Protein AF-A0A2I0UFL1-F1 (afdb_monomer_lite)

Sequence (132 aa):
MISLDCVATRYATNALQPVRNANPHVIIYHYMDDILLATKKDKDLQTVICQVRLAVQGAGLQIAEEKVQCEPPWKYLGWKITTRTIQPQALKLALQIKTLNDLQKWLGIINWLKPFLGITTQDLHPVSIVKG

pLDDT: mean 75.46, std 13.02, range [39.59, 89.75]

Secondary structure (DSSP, 8-state):
-EEEE-S-HHHHHHHHHHHHHH-TTSEEEEETTEEEEE-S-HHHHHHHHHHHHHHHHHTT----GGG---SSSEEETTEEE-SS-EEE------SS--SHHHHHHHHHHHHHHHHHHT--TTTTTTTGGG--

Organism: NCBI:txid1758121

Foldseek 3Di:
DKWWFKQADPLLVVLCVVLCVVCVQWDWDDDRGIIDIDHPDPVVRVVSVVSSQVSCVVSVIHTPPVRIDPAPQDDDPQWGDHPVDIHGDDDPQPPDDDDPVSLVVVVVVCVVCCVVVVNDPVNCVVSVPPPD

InterPro domains:
  IPR000477 Reverse transcriptase domain [PF00078] (8-81)
  IPR000477 Reverse transcriptase domain [PS50878] (1-81)
  IPR010661 Reverse transcriptase thumb [PF06817] (91-127)
  IPR043128 Reverse transcriptase/Diguanylate cyclase domain [G3DSA:3.30.70.270] (1-39)
  IPR043128 Reverse transcriptase/Diguanylate cyclase domain [G3DSA:3.30.70.270] (40-132)
  IPR043502 DNA/RNA polymerase superfamily [SSF56672] (8-122)

Radius of gyration: 19.24 Å; chains: 1; bounding box: 43×29×51 Å

Structure (mmCIF, N/CA/C/O backbone):
data_AF-A0A2I0UFL1-F1
#
_entry.id   AF-A0A2I0UFL1-F1
#
loop_
_atom_site.group_PDB
_atom_site.id
_atom_site.type_symbol
_atom_site.label_atom_id
_atom_site.label_alt_id
_atom_site.label_comp_id
_atom_site.label_asym_id
_atom_site.label_entity_id
_atom_site.label_seq_id
_atom_site.pdbx_PDB_ins_code
_atom_site.Cartn_x
_atom_site.Cartn_y
_atom_site.Cartn_z
_atom_site.occupancy
_atom_site.B_iso_or_equiv
_atom_site.auth_seq_id
_atom_site.auth_comp_id
_atom_site.auth_asym_id
_atom_site.auth_atom_id
_atom_site.pdbx_PDB_model_num
ATOM 1 N N . MET A 1 1 ? -7.730 6.773 0.206 1.00 49.59 1 MET A N 1
ATOM 2 C CA . MET A 1 1 ? -6.677 5.738 0.215 1.00 49.59 1 MET A CA 1
ATOM 3 C C . MET A 1 1 ? -5.427 6.371 0.782 1.00 49.59 1 MET A C 1
ATOM 5 O O . MET A 1 1 ? -5.270 7.548 0.529 1.00 49.59 1 MET A O 1
ATOM 9 N N . ILE A 1 2 ? -4.633 5.684 1.604 1.00 48.78 2 ILE A N 1
ATOM 10 C CA . ILE A 1 2 ? -3.407 6.250 2.201 1.00 48.78 2 ILE A CA 1
ATOM 11 C C . ILE A 1 2 ? -2.284 5.228 2.102 1.00 48.78 2 ILE A C 1
ATOM 13 O O . ILE A 1 2 ? -2.553 4.079 2.432 1.00 48.78 2 ILE A O 1
ATOM 17 N N . SER A 1 3 ? -1.100 5.665 1.645 1.00 45.41 3 SER A N 1
ATOM 18 C CA . SER A 1 3 ? 0.181 4.938 1.696 1.00 45.41 3 SER A CA 1
ATOM 19 C C . SER A 1 3 ? 0.975 5.405 2.922 1.00 45.41 3 SER A C 1
ATOM 21 O O . SER A 1 3 ? 1.089 6.615 3.115 1.00 45.41 3 SER A O 1
ATOM 23 N N . LEU A 1 4 ? 1.492 4.491 3.742 1.00 54.41 4 LEU A N 1
ATOM 24 C CA . LEU A 1 4 ? 2.346 4.776 4.912 1.00 54.41 4 LEU A CA 1
ATOM 25 C C . LEU A 1 4 ? 3.630 3.959 4.791 1.00 54.41 4 LEU A C 1
ATOM 27 O O . LEU A 1 4 ? 3.477 2.803 4.440 1.00 54.41 4 LEU A O 1
ATOM 31 N N . ASP A 1 5 ? 4.804 4.493 5.145 1.00 49.56 5 ASP A N 1
ATOM 32 C CA . ASP A 1 5 ? 6.090 3.766 5.152 1.00 49.56 5 ASP A CA 1
ATOM 33 C C . ASP A 1 5 ? 6.502 3.396 6.605 1.00 49.56 5 ASP A C 1
ATOM 35 O O . ASP A 1 5 ? 6.800 4.283 7.404 1.00 49.56 5 ASP A O 1
ATOM 39 N N . CYS A 1 6 ? 6.436 2.106 6.964 1.00 53.62 6 CYS A N 1
ATOM 40 C CA . CYS A 1 6 ? 7.013 1.375 8.116 1.00 53.62 6 CYS A CA 1
ATOM 41 C C . CYS A 1 6 ? 8.554 1.221 8.060 1.00 53.62 6 CYS A C 1
ATOM 43 O O . CYS A 1 6 ? 9.163 1.663 7.104 1.00 53.62 6 CYS A O 1
ATOM 45 N N . VAL A 1 7 ? 9.213 0.573 9.038 1.00 51.56 7 VAL A N 1
ATOM 46 C CA . VAL A 1 7 ? 10.640 0.136 8.940 1.00 51.56 7 VAL A CA 1
ATOM 47 C C . VAL A 1 7 ? 10.835 -1.326 9.420 1.00 51.56 7 VAL A C 1
ATOM 49 O O . VAL A 1 7 ? 11.955 -1.808 9.571 1.00 51.56 7 VAL A O 1
ATOM 52 N N . ALA A 1 8 ? 9.772 -2.102 9.685 1.00 54.09 8 ALA A N 1
ATOM 53 C CA . ALA A 1 8 ? 9.930 -3.488 10.162 1.00 54.09 8 ALA A CA 1
ATOM 54 C C . ALA A 1 8 ? 8.692 -4.384 9.946 1.00 54.09 8 ALA A C 1
ATOM 56 O O . ALA A 1 8 ? 7.667 -4.265 10.624 1.00 54.09 8 ALA A O 1
ATOM 57 N N . THR A 1 9 ? 8.841 -5.391 9.085 1.00 56.78 9 THR A N 1
ATOM 58 C CA . THR A 1 9 ? 7.771 -6.260 8.554 1.00 56.78 9 THR A CA 1
ATOM 59 C C . THR A 1 9 ? 6.992 -7.081 9.584 1.00 56.78 9 THR A C 1
ATOM 61 O O . THR A 1 9 ? 5.775 -7.257 9.460 1.00 56.78 9 THR A O 1
ATOM 64 N N . ARG A 1 10 ? 7.672 -7.640 10.593 1.00 57.41 10 ARG A N 1
ATOM 65 C CA . ARG A 1 10 ? 7.044 -8.596 11.528 1.00 57.41 10 ARG A CA 1
ATOM 66 C C . ARG A 1 10 ? 6.234 -7.904 12.626 1.00 57.41 10 ARG A C 1
ATOM 68 O O . ARG A 1 10 ? 5.179 -8.402 13.010 1.00 57.41 10 ARG A O 1
ATOM 75 N N . TYR A 1 11 ? 6.694 -6.747 13.094 1.00 60.44 11 TYR A N 1
ATOM 76 C CA . TYR A 1 11 ? 6.016 -5.975 14.137 1.00 60.44 11 TYR A CA 1
ATOM 77 C C . TYR A 1 11 ? 4.795 -5.234 13.585 1.00 60.44 11 TYR A C 1
ATOM 79 O O . TYR A 1 11 ? 3.737 -5.268 14.211 1.00 60.44 11 TYR A O 1
ATOM 87 N N . ALA A 1 12 ? 4.897 -4.680 12.372 1.00 67.50 12 ALA A N 1
ATOM 88 C CA . ALA A 1 12 ? 3.782 -4.015 11.702 1.00 67.50 12 ALA A CA 1
ATOM 89 C C . ALA A 1 12 ? 2.603 -4.968 11.431 1.00 67.50 12 ALA A C 1
ATOM 91 O O . ALA A 1 12 ? 1.450 -4.618 11.673 1.00 67.50 12 ALA A O 1
ATOM 92 N N . THR A 1 13 ? 2.872 -6.213 11.022 1.00 70.75 13 THR A N 1
ATOM 93 C CA . THR A 1 13 ? 1.804 -7.200 10.774 1.00 70.75 13 THR A CA 1
ATOM 94 C C . THR A 1 13 ? 0.999 -7.506 12.043 1.00 70.75 13 THR A C 1
ATOM 96 O O . THR A 1 13 ? -0.232 -7.486 12.012 1.00 70.75 13 THR A O 1
ATOM 99 N N . ASN A 1 14 ? 1.678 -7.708 13.177 1.00 78.31 14 ASN A N 1
ATOM 100 C CA . ASN A 1 14 ? 1.021 -7.965 14.461 1.00 78.31 14 ASN A CA 1
ATOM 101 C C . ASN A 1 14 ? 0.286 -6.728 14.995 1.00 78.31 14 ASN A C 1
ATOM 103 O O . ASN A 1 14 ? -0.812 -6.854 15.530 1.00 78.31 14 ASN A O 1
ATOM 107 N N . ALA A 1 15 ? 0.862 -5.538 14.813 1.00 80.69 15 ALA A N 1
ATOM 108 C CA . ALA A 1 15 ? 0.258 -4.276 15.232 1.00 80.69 15 ALA A CA 1
ATOM 109 C C . ALA A 1 15 ? -1.030 -3.957 14.458 1.00 80.69 15 ALA A C 1
ATOM 111 O O . ALA A 1 15 ? -1.988 -3.439 15.023 1.00 80.69 15 ALA A O 1
ATOM 112 N N . LEU A 1 16 ? -1.091 -4.300 13.169 1.00 86.06 16 LEU A N 1
ATOM 113 C CA . LEU A 1 16 ? -2.264 -4.042 12.331 1.00 86.06 16 LEU A CA 1
ATOM 114 C C . LEU A 1 16 ? -3.392 -5.064 12.531 1.00 86.06 16 LEU A C 1
ATOM 116 O O . LEU A 1 16 ? -4.530 -4.787 12.152 1.00 86.06 16 LEU A O 1
ATOM 120 N N . GLN A 1 17 ? -3.118 -6.233 13.120 1.00 87.12 17 GLN A N 1
ATOM 121 C CA . GLN A 1 17 ? -4.113 -7.299 13.275 1.00 87.12 17 GLN A CA 1
ATOM 122 C C . GLN A 1 17 ? -5.357 -6.878 14.088 1.00 87.12 17 GLN A C 1
ATOM 124 O O . GLN A 1 17 ? -6.470 -7.121 13.615 1.00 87.12 17 GLN A O 1
ATOM 129 N N . PRO A 1 18 ? -5.239 -6.201 15.249 1.00 89.44 18 PRO A N 1
ATOM 130 C CA . PRO A 1 18 ? -6.399 -5.698 15.986 1.00 89.44 18 PRO A CA 1
ATOM 131 C C . PRO A 1 18 ? -7.227 -4.692 15.176 1.00 89.44 18 PRO A C 1
ATOM 133 O O . PRO A 1 18 ? -8.454 -4.744 15.198 1.00 89.44 18 PRO A O 1
ATOM 136 N N . VAL A 1 19 ? -6.566 -3.820 14.407 1.00 89.75 19 VAL A N 1
ATOM 137 C CA . VAL A 1 19 ? -7.232 -2.809 13.567 1.00 89.75 19 VAL A CA 1
ATOM 138 C C . VAL A 1 19 ? -8.003 -3.466 12.421 1.00 89.75 19 VAL A C 1
ATOM 140 O O . VAL A 1 19 ? -9.131 -3.066 12.131 1.00 89.75 19 VAL A O 1
ATOM 143 N N . ARG A 1 20 ? -7.438 -4.515 11.807 1.00 89.69 20 ARG A N 1
ATOM 144 C CA . ARG A 1 20 ? -8.125 -5.335 10.792 1.00 89.69 20 ARG A CA 1
ATOM 145 C C . ARG A 1 20 ? -9.378 -5.994 11.364 1.00 89.69 20 ARG A C 1
ATOM 147 O O . ARG A 1 20 ? -10.430 -5.940 10.738 1.00 89.69 20 ARG A O 1
ATOM 154 N N . ASN A 1 21 ? -9.271 -6.577 12.559 1.00 88.62 21 ASN A N 1
ATOM 155 C CA . ASN A 1 21 ? -10.388 -7.262 13.210 1.00 88.62 21 ASN A CA 1
ATOM 156 C C . ASN A 1 21 ? -11.512 -6.289 13.603 1.00 88.62 21 ASN A C 1
ATOM 158 O O . ASN A 1 21 ? -12.685 -6.629 13.476 1.00 88.62 21 ASN A O 1
ATOM 162 N N . ALA A 1 22 ? -11.163 -5.080 14.050 1.00 88.94 22 ALA A N 1
ATOM 163 C CA . ALA A 1 22 ? -12.134 -4.048 14.408 1.00 88.94 22 ALA A CA 1
ATOM 164 C C . ALA A 1 22 ? -12.858 -3.449 13.186 1.00 88.94 22 ALA A C 1
ATOM 166 O O . ALA A 1 22 ? -13.994 -2.993 13.310 1.00 88.94 22 ALA A O 1
ATOM 167 N N . ASN A 1 23 ? -12.230 -3.467 12.003 1.00 89.56 23 ASN A N 1
ATOM 168 C CA . ASN A 1 23 ? -12.748 -2.811 10.800 1.00 89.56 23 ASN A CA 1
ATOM 169 C C . ASN A 1 23 ? -12.791 -3.763 9.593 1.00 89.56 23 ASN A C 1
ATOM 171 O O . ASN A 1 23 ? -12.095 -3.535 8.604 1.00 89.56 23 ASN A O 1
ATOM 175 N N . PRO A 1 24 ? -13.652 -4.799 9.603 1.00 87.62 24 PRO A N 1
ATOM 176 C CA . PRO A 1 24 ? -13.716 -5.785 8.517 1.00 87.62 24 PRO A CA 1
ATOM 177 C C . PRO A 1 24 ? -14.169 -5.193 7.170 1.00 87.62 24 PRO A C 1
ATOM 179 O O . PRO A 1 24 ? -14.011 -5.809 6.122 1.00 87.62 24 PRO A O 1
ATOM 182 N N . HIS A 1 25 ? -14.748 -3.993 7.190 1.00 87.81 25 HIS A N 1
ATOM 183 C CA . HIS A 1 25 ? -15.213 -3.254 6.018 1.00 87.81 25 HIS A CA 1
ATOM 184 C C . HIS A 1 25 ? -14.116 -2.389 5.371 1.00 87.81 25 HIS A C 1
ATOM 186 O O . HIS A 1 25 ? -14.335 -1.855 4.281 1.00 87.81 25 HIS A O 1
ATOM 192 N N . VAL A 1 26 ? -12.952 -2.249 6.018 1.00 89.38 26 VAL A N 1
ATOM 193 C CA . VAL A 1 26 ? -11.803 -1.503 5.498 1.00 89.38 26 VAL A CA 1
ATOM 194 C C . VAL A 1 26 ? -10.726 -2.477 5.043 1.00 89.38 26 VAL A C 1
ATOM 196 O O . VAL A 1 26 ? -10.270 -3.345 5.783 1.00 89.38 26 VAL A O 1
ATOM 199 N N . ILE A 1 27 ? -10.294 -2.311 3.800 1.00 87.69 27 ILE A N 1
ATOM 200 C CA . ILE A 1 27 ? -9.198 -3.073 3.225 1.00 87.69 27 ILE A CA 1
ATOM 201 C C . ILE A 1 27 ? -7.890 -2.420 3.662 1.00 87.69 27 ILE A C 1
ATOM 203 O O . ILE A 1 27 ? -7.625 -1.261 3.348 1.00 87.69 27 ILE A O 1
ATOM 207 N N . ILE A 1 28 ? -7.069 -3.188 4.373 1.00 88.88 28 ILE A N 1
ATOM 208 C CA . ILE A 1 28 ? -5.717 -2.805 4.777 1.00 88.88 28 ILE A CA 1
ATOM 209 C C . ILE A 1 28 ? -4.752 -3.713 4.010 1.00 88.88 28 ILE A C 1
ATOM 211 O O . ILE A 1 28 ? -4.633 -4.896 4.328 1.00 88.88 28 ILE A O 1
ATOM 215 N N . TYR A 1 29 ? -4.060 -3.209 2.996 1.00 86.12 29 TYR A N 1
ATOM 216 C CA . TYR A 1 29 ? -2.910 -3.914 2.421 1.00 86.12 29 TYR A CA 1
ATOM 217 C C . TYR A 1 29 ? -1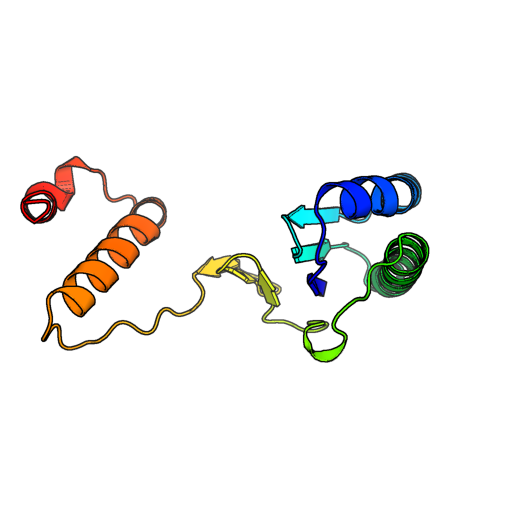.642 -3.434 3.108 1.00 86.12 29 TYR A C 1
ATOM 219 O O . TYR A 1 29 ? -1.507 -2.259 3.411 1.00 86.12 29 TYR A O 1
ATOM 227 N N . HIS A 1 30 ? -0.734 -4.352 3.405 1.00 82.94 30 HIS A N 1
ATOM 228 C CA . HIS A 1 30 ? 0.544 -4.048 4.032 1.00 82.94 30 HIS A CA 1
ATOM 229 C C . HIS A 1 30 ? 1.609 -4.852 3.302 1.00 82.94 30 HIS A C 1
ATOM 231 O O . HIS A 1 30 ? 1.495 -6.077 3.210 1.00 82.94 30 HIS A O 1
ATOM 237 N N . TYR A 1 31 ? 2.603 -4.159 2.764 1.00 79.50 31 TYR A N 1
ATOM 238 C CA . TYR A 1 31 ? 3.739 -4.756 2.090 1.00 79.50 31 TYR A CA 1
ATOM 239 C C . TYR A 1 31 ? 5.012 -4.073 2.559 1.00 79.50 31 TYR A C 1
ATOM 241 O O . TYR A 1 31 ? 5.249 -2.916 2.240 1.00 79.50 31 TYR A O 1
ATOM 249 N N . MET A 1 32 ? 5.847 -4.824 3.271 1.00 79.44 32 MET A N 1
ATOM 250 C CA . MET A 1 32 ? 7.058 -4.313 3.901 1.00 79.44 32 MET A CA 1
ATOM 251 C C . MET A 1 32 ? 6.782 -3.119 4.807 1.00 79.44 32 MET A C 1
ATOM 253 O O . MET A 1 32 ? 6.333 -3.296 5.934 1.00 79.44 32 MET A O 1
ATOM 257 N N . ASP A 1 33 ? 7.040 -1.939 4.277 1.00 76.56 33 ASP A N 1
ATOM 258 C CA . ASP A 1 33 ? 6.867 -0.674 4.946 1.00 76.56 33 ASP A CA 1
ATOM 259 C C . ASP A 1 33 ? 5.598 0.021 4.433 1.00 76.56 33 ASP A C 1
ATOM 261 O O . ASP A 1 33 ? 4.953 0.715 5.198 1.00 76.56 33 ASP A O 1
ATOM 265 N N . ASP A 1 34 ? 5.143 -0.260 3.211 1.00 80.06 34 ASP A N 1
ATOM 266 C CA . ASP A 1 34 ? 3.974 0.358 2.589 1.00 80.06 34 ASP A CA 1
ATOM 267 C C . ASP A 1 34 ? 2.630 -0.197 3.118 1.00 80.06 34 ASP A C 1
ATOM 269 O O . ASP A 1 34 ? 2.273 -1.357 2.877 1.00 80.06 34 ASP A O 1
ATOM 273 N N . ILE A 1 35 ? 1.804 0.641 3.751 1.00 85.25 35 ILE A N 1
ATOM 274 C CA . ILE A 1 35 ? 0.410 0.321 4.122 1.00 85.25 35 ILE A CA 1
ATOM 275 C C . ILE A 1 35 ? -0.560 1.055 3.202 1.00 85.25 35 ILE A C 1
ATOM 277 O O . ILE A 1 35 ? -0.558 2.275 3.200 1.00 85.25 35 ILE A O 1
ATOM 281 N N . LEU A 1 36 ? -1.448 0.335 2.511 1.00 86.81 36 LEU A N 1
ATOM 282 C CA . LEU A 1 36 ? -2.575 0.885 1.756 1.00 86.81 36 LEU A CA 1
ATOM 283 C C . LEU A 1 36 ? -3.895 0.710 2.514 1.00 86.81 36 LEU A C 1
ATOM 285 O O . LEU A 1 36 ? -4.315 -0.416 2.781 1.00 86.81 36 LEU A O 1
ATOM 289 N N . LEU A 1 37 ? -4.602 1.806 2.779 1.00 88.69 37 LEU A N 1
ATOM 290 C CA . LEU A 1 37 ? -5.959 1.779 3.343 1.00 88.69 37 LEU A CA 1
ATOM 291 C C . LEU A 1 37 ? -7.006 2.085 2.270 1.00 88.69 37 LEU A C 1
ATOM 293 O O . LEU A 1 37 ? -6.891 3.096 1.583 1.00 88.69 37 LEU A O 1
ATOM 297 N N . ALA A 1 38 ? -8.047 1.264 2.136 1.00 86.44 38 ALA A N 1
ATOM 298 C CA . ALA A 1 38 ? -9.148 1.495 1.201 1.00 86.44 38 ALA A CA 1
ATOM 299 C C . ALA A 1 38 ? -10.505 1.127 1.817 1.00 86.44 38 ALA A C 1
ATOM 301 O O . ALA A 1 38 ? -10.680 0.059 2.393 1.00 86.44 38 ALA A O 1
ATOM 302 N N . THR A 1 39 ? -11.493 2.006 1.670 1.00 84.44 39 THR A N 1
ATOM 303 C CA . THR A 1 39 ? -12.868 1.799 2.145 1.00 84.44 39 THR A CA 1
ATOM 304 C C . THR A 1 39 ? -13.851 2.407 1.151 1.00 84.44 39 THR A C 1
ATOM 306 O O . THR A 1 39 ? -13.491 3.298 0.383 1.00 84.44 39 THR A O 1
ATOM 309 N N . LYS A 1 40 ? -15.097 1.926 1.165 1.00 80.62 40 LYS A N 1
ATOM 310 C CA . LYS A 1 40 ? -16.200 2.516 0.391 1.00 80.62 40 LYS A CA 1
ATOM 311 C C . LYS A 1 40 ? -16.787 3.768 1.054 1.00 80.62 40 LYS A C 1
ATOM 313 O O . LYS A 1 40 ? -17.507 4.509 0.394 1.00 80.62 40 LYS A O 1
ATOM 318 N N . LYS A 1 41 ? -16.538 3.974 2.352 1.00 82.06 41 LYS A N 1
ATOM 319 C CA . LYS A 1 41 ? -17.099 5.071 3.153 1.00 82.06 41 LYS A CA 1
ATOM 320 C C . LYS A 1 41 ? -15.979 5.949 3.704 1.00 82.06 41 LYS A C 1
ATOM 322 O O . LYS A 1 41 ? -15.229 5.511 4.570 1.00 82.06 41 LYS A O 1
ATOM 327 N N . ASP A 1 42 ? -15.914 7.205 3.271 1.00 73.56 42 ASP A N 1
ATOM 328 C CA . ASP A 1 42 ? -14.833 8.121 3.670 1.00 73.56 42 ASP A CA 1
ATOM 329 C C . ASP A 1 42 ? -14.786 8.412 5.177 1.00 73.56 42 ASP A C 1
ATOM 331 O O . ASP A 1 42 ? -13.707 8.606 5.733 1.00 73.56 42 ASP A O 1
ATOM 335 N N . LYS A 1 43 ? -15.937 8.390 5.866 1.00 77.56 43 LYS A N 1
ATOM 336 C CA . LYS A 1 43 ? -16.003 8.618 7.321 1.00 77.56 43 LYS A CA 1
ATOM 337 C C . LYS A 1 43 ? -15.208 7.576 8.114 1.00 77.56 43 LYS A C 1
ATOM 339 O O . LYS A 1 43 ? -14.529 7.939 9.068 1.00 77.56 43 LYS A O 1
ATOM 344 N N . ASP A 1 44 ? -15.237 6.319 7.677 1.00 81.31 44 ASP A N 1
ATOM 345 C CA . ASP A 1 44 ? -14.535 5.220 8.348 1.00 81.31 44 ASP A CA 1
ATOM 346 C C . ASP A 1 44 ? -13.016 5.327 8.128 1.00 81.31 44 ASP A C 1
ATOM 348 O O . ASP A 1 44 ? -12.223 4.911 8.971 1.00 81.31 44 ASP A O 1
ATOM 352 N N . LEU A 1 45 ? -12.591 5.938 7.013 1.00 82.94 45 LEU A N 1
ATOM 353 C CA . LEU A 1 45 ? -11.180 6.050 6.655 1.00 82.94 45 LEU A CA 1
ATOM 354 C C . LEU A 1 45 ? -10.397 6.860 7.694 1.00 82.94 45 LEU A C 1
ATOM 356 O O . LEU A 1 45 ? -9.347 6.408 8.140 1.00 82.94 45 LEU A O 1
ATOM 360 N N . GLN A 1 46 ? -10.913 8.021 8.110 1.00 83.12 46 GLN A N 1
ATOM 361 C CA . GLN A 1 46 ? -10.245 8.895 9.088 1.00 83.12 46 GLN A CA 1
ATOM 362 C C . GLN A 1 46 ? -10.066 8.206 10.444 1.00 83.12 46 GLN A C 1
ATOM 364 O O . GLN A 1 46 ? -8.993 8.269 11.050 1.00 83.12 46 GLN A O 1
ATOM 369 N N . THR A 1 47 ? -11.092 7.482 10.892 1.00 87.69 47 THR A N 1
ATOM 370 C CA . THR A 1 47 ? -11.038 6.706 12.133 1.00 87.69 47 THR A CA 1
ATOM 371 C C . THR A 1 47 ? -10.007 5.585 12.042 1.00 87.69 47 THR A C 1
ATOM 373 O O . THR A 1 47 ? -9.189 5.434 12.952 1.00 87.69 47 THR A O 1
ATOM 376 N N . VAL A 1 48 ? -9.985 4.836 10.935 1.00 88.25 48 VAL A N 1
ATOM 377 C CA . VAL A 1 48 ? -9.025 3.738 10.751 1.00 88.25 48 VAL A CA 1
ATOM 378 C C . VAL A 1 48 ? -7.593 4.245 10.628 1.00 88.25 48 VAL A C 1
ATOM 380 O O . VAL A 1 48 ? -6.701 3.638 11.210 1.00 88.25 48 VAL A O 1
ATOM 383 N N . ILE A 1 49 ? -7.348 5.377 9.963 1.00 86.62 49 ILE A N 1
ATOM 384 C CA . ILE A 1 49 ? -6.008 5.987 9.914 1.00 86.62 49 ILE A CA 1
ATOM 385 C C . ILE A 1 49 ? -5.505 6.299 11.326 1.00 86.62 49 ILE A C 1
ATOM 387 O O . ILE A 1 49 ? -4.357 5.999 11.648 1.00 86.62 49 ILE A O 1
ATOM 391 N N . CYS A 1 50 ? -6.358 6.863 12.185 1.00 87.38 50 CYS A N 1
ATOM 392 C CA . CYS A 1 50 ? -6.000 7.144 13.575 1.00 87.38 50 CYS A CA 1
ATOM 393 C C . CYS A 1 50 ? -5.659 5.856 14.346 1.00 87.38 50 CYS A C 1
ATOM 395 O O . CYS A 1 50 ? -4.629 5.786 15.014 1.00 87.38 50 CYS A O 1
ATOM 397 N N . GLN A 1 51 ? -6.465 4.802 14.189 1.00 89.69 51 GLN A N 1
ATOM 398 C CA . GLN A 1 51 ? -6.197 3.500 14.811 1.00 89.69 51 GLN A CA 1
ATOM 399 C C . GLN A 1 51 ? -4.899 2.861 14.305 1.00 89.69 51 GLN A C 1
ATOM 401 O O . GLN A 1 51 ? -4.141 2.314 15.102 1.00 89.69 51 GLN A O 1
ATOM 406 N N . VAL A 1 52 ? -4.615 2.958 13.003 1.00 88.56 52 VAL A N 1
ATOM 407 C CA . VAL A 1 52 ? -3.356 2.485 12.413 1.00 88.56 52 VAL A CA 1
ATOM 408 C C . VAL A 1 52 ? -2.172 3.262 12.979 1.00 88.56 52 VAL A C 1
ATOM 410 O O . VAL A 1 52 ? -1.207 2.637 13.407 1.00 88.56 52 VAL A O 1
ATOM 413 N N . ARG A 1 53 ? -2.253 4.596 13.061 1.00 86.94 53 ARG A N 1
ATOM 414 C CA . ARG A 1 53 ? -1.200 5.428 13.668 1.00 86.94 53 ARG A CA 1
ATOM 415 C C . ARG A 1 53 ? -0.899 5.010 15.101 1.00 86.94 53 ARG A C 1
ATOM 417 O O . ARG A 1 53 ? 0.259 4.778 15.430 1.00 86.94 53 ARG A O 1
ATOM 424 N N . LEU A 1 54 ? -1.935 4.846 15.923 1.00 88.06 54 LEU A N 1
ATOM 425 C CA . LEU A 1 54 ? -1.784 4.418 17.313 1.00 88.06 54 LEU A CA 1
ATOM 426 C C . LEU A 1 54 ? -1.202 3.007 17.429 1.00 88.06 54 LEU A C 1
ATOM 428 O O . LEU A 1 54 ? -0.337 2.771 18.267 1.00 88.06 54 LEU A O 1
ATOM 432 N N . ALA A 1 55 ? -1.647 2.076 16.586 1.00 87.81 55 ALA A N 1
ATOM 433 C CA . ALA A 1 55 ? -1.142 0.709 16.589 1.00 87.81 55 ALA A CA 1
ATOM 434 C C . ALA A 1 55 ? 0.341 0.642 16.191 1.00 87.81 55 ALA A C 1
ATOM 436 O O . ALA A 1 55 ? 1.130 -0.038 16.846 1.00 87.81 55 ALA A O 1
ATOM 437 N N . VAL A 1 56 ? 0.726 1.378 15.147 1.00 84.88 56 VAL A N 1
ATOM 438 C CA . VAL A 1 56 ? 2.113 1.473 14.672 1.00 84.88 56 VAL A CA 1
ATOM 439 C C . VAL A 1 56 ? 2.995 2.153 15.727 1.00 84.88 56 VAL A C 1
ATOM 441 O O . VAL A 1 56 ? 4.042 1.611 16.081 1.00 84.88 56 VAL A O 1
ATOM 444 N N . GLN A 1 57 ? 2.532 3.259 16.319 1.00 85.25 57 GLN A N 1
ATOM 445 C CA . GLN A 1 57 ? 3.231 3.955 17.403 1.00 85.25 57 GLN A CA 1
ATOM 446 C C . GLN A 1 57 ? 3.391 3.080 18.653 1.00 85.25 57 GLN A C 1
ATOM 448 O O . GLN A 1 57 ? 4.467 3.045 19.249 1.00 85.25 57 GLN A O 1
ATOM 453 N N . GLY A 1 58 ? 2.353 2.331 19.033 1.00 84.06 58 GLY A N 1
ATOM 454 C CA . GLY A 1 58 ? 2.400 1.385 20.150 1.00 84.06 58 GLY A CA 1
ATOM 455 C C . GLY A 1 58 ? 3.380 0.229 19.928 1.00 84.06 58 GLY A C 1
ATOM 456 O O . GLY A 1 58 ? 3.909 -0.320 20.890 1.00 84.06 58 GLY A O 1
ATOM 457 N N . ALA A 1 59 ? 3.674 -0.104 18.669 1.00 82.25 59 ALA A N 1
ATOM 458 C CA . ALA A 1 59 ? 4.700 -1.073 18.293 1.00 82.25 59 ALA A CA 1
ATOM 459 C C . ALA A 1 59 ? 6.118 -0.470 18.200 1.00 82.25 59 ALA A C 1
ATOM 461 O O . ALA A 1 59 ? 7.045 -1.172 17.798 1.00 82.25 59 ALA A O 1
ATOM 462 N N . GLY A 1 60 ? 6.299 0.808 18.558 1.00 82.31 60 GLY A N 1
ATOM 463 C CA . GLY A 1 60 ? 7.586 1.508 18.496 1.00 82.31 60 GLY A CA 1
ATOM 464 C C . GLY A 1 60 ? 7.998 1.950 17.088 1.00 82.31 60 GLY A C 1
ATOM 465 O O . GLY A 1 60 ? 9.156 2.301 16.875 1.00 82.31 60 GLY A O 1
ATOM 466 N N . LEU A 1 61 ? 7.072 1.926 16.127 1.00 81.25 61 LEU A N 1
ATOM 467 C CA . LEU A 1 61 ? 7.287 2.368 14.751 1.00 81.25 61 LEU A CA 1
ATOM 468 C C . LEU A 1 61 ? 6.707 3.776 14.555 1.00 81.25 61 LEU A C 1
ATOM 470 O O . LEU A 1 61 ? 5.764 4.176 15.235 1.00 81.25 61 LEU A O 1
ATOM 474 N N . GLN A 1 62 ? 7.257 4.535 13.610 1.00 79.81 62 GLN A N 1
ATOM 475 C CA . GLN A 1 62 ? 6.762 5.867 13.259 1.00 79.81 62 GLN A CA 1
ATOM 476 C C . GLN A 1 62 ? 6.321 5.901 11.802 1.00 79.81 62 GLN A C 1
ATOM 478 O O . GLN A 1 62 ? 6.924 5.260 10.947 1.00 79.81 62 GLN A O 1
ATOM 483 N N . ILE A 1 63 ? 5.262 6.660 11.539 1.00 80.31 63 ILE A N 1
ATOM 484 C CA . ILE A 1 63 ? 4.770 6.935 10.193 1.00 80.31 63 ILE A CA 1
ATOM 485 C C . ILE A 1 63 ? 5.399 8.239 9.714 1.00 80.31 63 ILE A C 1
ATOM 487 O O . ILE A 1 63 ? 5.300 9.261 10.391 1.00 80.31 63 ILE A O 1
ATOM 491 N N . ALA A 1 64 ? 5.991 8.201 8.523 1.00 82.19 64 ALA A N 1
ATOM 492 C CA . ALA A 1 64 ? 6.417 9.387 7.790 1.00 82.19 64 ALA A CA 1
ATOM 493 C C . ALA A 1 64 ? 5.189 10.170 7.289 1.00 82.19 64 ALA A C 1
ATOM 495 O O . ALA A 1 64 ? 4.662 9.896 6.207 1.00 82.19 64 ALA A O 1
ATOM 496 N N . GLU A 1 65 ? 4.705 11.119 8.093 1.00 79.44 65 GLU A N 1
ATOM 497 C CA . GLU A 1 65 ? 3.535 11.957 7.786 1.00 79.44 65 GLU A CA 1
ATOM 498 C C . GLU A 1 65 ? 3.683 12.709 6.454 1.00 79.44 65 GLU A C 1
ATOM 500 O O . GLU A 1 65 ? 2.713 12.895 5.725 1.00 79.44 65 GLU A O 1
ATOM 505 N N . GLU A 1 66 ? 4.908 13.065 6.069 1.00 76.38 66 GLU A N 1
ATOM 506 C CA . GLU A 1 66 ? 5.220 13.723 4.800 1.00 76.38 66 GLU A CA 1
ATOM 507 C C . GLU A 1 66 ? 4.987 12.839 3.564 1.00 76.38 66 GLU A C 1
ATOM 509 O O . GLU A 1 66 ? 4.865 13.348 2.447 1.00 76.38 66 GLU A O 1
ATOM 514 N N . LYS A 1 67 ? 4.916 11.515 3.746 1.00 76.38 67 LYS A N 1
ATOM 515 C CA . LYS A 1 67 ? 4.657 10.541 2.675 1.00 76.38 67 LYS A CA 1
ATOM 516 C C . LYS A 1 67 ? 3.212 10.050 2.645 1.00 76.38 67 LYS A C 1
ATOM 518 O O . LYS A 1 67 ? 2.836 9.313 1.730 1.00 76.38 67 LYS A O 1
ATOM 523 N N . VAL A 1 68 ? 2.394 10.482 3.605 1.00 81.38 68 VAL A N 1
ATOM 524 C CA . VAL A 1 68 ? 0.966 10.169 3.683 1.00 81.38 68 VAL A CA 1
ATOM 525 C C . VAL A 1 68 ? 0.251 10.801 2.493 1.00 81.38 68 VAL A C 1
ATOM 527 O O . VAL A 1 68 ? 0.157 12.018 2.354 1.00 81.38 68 VAL A O 1
ATOM 530 N N . GLN A 1 69 ? -0.299 9.958 1.625 1.00 82.12 69 GLN A N 1
ATOM 531 C CA . GLN A 1 69 ? -1.062 10.404 0.460 1.00 82.12 69 GLN A CA 1
ATOM 532 C C . GLN A 1 69 ? -2.558 10.315 0.754 1.00 82.12 69 GLN A C 1
ATOM 534 O O . GLN A 1 69 ? -3.118 9.232 0.656 1.00 82.12 69 GLN A O 1
ATOM 539 N N . CYS A 1 70 ? -3.220 11.419 1.105 1.00 80.00 70 CYS A N 1
ATOM 540 C CA . CYS A 1 70 ? -4.664 11.421 1.394 1.00 80.00 70 CYS A CA 1
ATOM 541 C C . CYS A 1 70 ? -5.535 11.461 0.128 1.00 80.00 70 CYS A C 1
ATOM 543 O O . CYS A 1 70 ? -6.615 10.865 0.091 1.00 80.00 70 CYS A O 1
ATOM 545 N N . GLU A 1 71 ? -5.049 12.115 -0.925 1.00 81.19 71 GLU A N 1
ATOM 546 C CA . GLU A 1 71 ? -5.801 12.402 -2.148 1.00 81.19 71 GLU A CA 1
ATOM 547 C C . GLU A 1 71 ? -5.201 11.699 -3.375 1.00 81.19 71 GLU A C 1
ATOM 549 O O . GLU A 1 71 ? -3.992 11.454 -3.422 1.00 81.19 71 GLU A O 1
ATOM 554 N N . PRO A 1 72 ? -6.027 11.353 -4.382 1.00 82.12 72 PRO A N 1
ATOM 555 C CA . PRO A 1 72 ? -5.526 10.800 -5.631 1.00 82.12 72 PRO A CA 1
ATOM 556 C C . PRO A 1 72 ? -4.718 11.854 -6.410 1.00 82.12 72 PRO A C 1
ATOM 558 O O . PRO A 1 72 ? -5.039 13.038 -6.360 1.00 82.12 72 PRO A O 1
ATOM 561 N N . PRO A 1 73 ? -3.745 11.445 -7.242 1.00 86.25 73 PRO A N 1
ATOM 562 C CA . PRO A 1 73 ? -3.378 10.066 -7.544 1.00 86.25 73 PRO A CA 1
ATOM 563 C C . PRO A 1 73 ? -2.474 9.448 -6.471 1.00 86.25 73 PRO A C 1
ATOM 565 O O . PRO A 1 73 ? -1.405 9.979 -6.179 1.00 86.25 73 PRO A O 1
ATOM 568 N N . TRP A 1 74 ? -2.862 8.276 -5.970 1.00 87.06 74 TRP A N 1
ATOM 569 C CA . TRP A 1 74 ? -2.068 7.523 -5.005 1.00 87.06 74 TRP A CA 1
ATOM 570 C C . TRP A 1 74 ? -0.978 6.728 -5.714 1.00 87.06 74 TRP A C 1
ATOM 572 O O . TRP A 1 74 ? -1.189 6.184 -6.797 1.00 87.06 74 TRP A O 1
ATOM 582 N N . LYS A 1 75 ? 0.190 6.639 -5.097 1.00 85.62 75 LYS A N 1
ATOM 583 C CA . LYS A 1 75 ? 1.300 5.792 -5.516 1.00 85.62 75 LYS A CA 1
ATOM 584 C C . LYS A 1 75 ? 1.440 4.659 -4.520 1.00 85.62 75 LYS A C 1
ATOM 586 O O . LYS A 1 75 ? 1.580 4.928 -3.331 1.00 85.62 75 LYS A O 1
ATOM 591 N N . TYR A 1 76 ? 1.418 3.429 -5.014 1.00 84.69 76 TYR A N 1
ATOM 592 C CA . TYR A 1 76 ? 1.588 2.232 -4.198 1.00 84.69 76 TYR A CA 1
ATOM 593 C C . T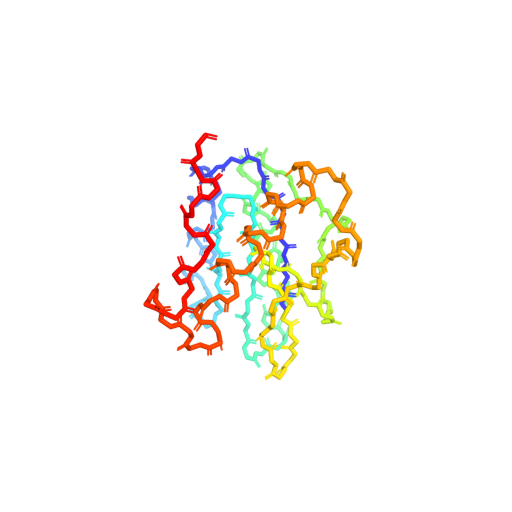YR A 1 76 ? 2.341 1.170 -4.999 1.00 84.69 76 TYR A C 1
ATOM 595 O O . TYR A 1 76 ? 1.888 0.785 -6.073 1.00 84.69 76 TYR A O 1
ATOM 603 N N . LEU A 1 77 ? 3.504 0.722 -4.516 1.00 83.38 77 LEU A N 1
ATOM 604 C CA . LEU A 1 77 ? 4.312 -0.336 -5.151 1.00 83.38 77 LEU A CA 1
ATOM 605 C C . LEU A 1 77 ? 4.567 -0.136 -6.664 1.00 83.38 77 LEU A C 1
ATOM 607 O O . LEU A 1 77 ? 4.495 -1.077 -7.452 1.00 83.38 77 LEU A O 1
ATOM 611 N N . GLY A 1 78 ? 4.828 1.104 -7.096 1.00 81.31 78 GLY A N 1
ATOM 612 C CA . GLY A 1 78 ? 5.064 1.443 -8.511 1.00 81.31 78 GLY A CA 1
ATOM 613 C C . GLY A 1 78 ? 3.798 1.589 -9.365 1.00 81.31 78 GLY A C 1
ATOM 614 O O . GLY A 1 78 ? 3.884 1.811 -10.576 1.00 81.31 78 GLY A O 1
ATOM 615 N N . TRP A 1 79 ? 2.622 1.519 -8.746 1.00 83.50 79 TRP A N 1
ATOM 616 C CA . TRP A 1 79 ? 1.332 1.777 -9.372 1.00 83.50 79 TRP A CA 1
ATOM 617 C C . TRP A 1 79 ? 0.826 3.168 -9.039 1.00 83.50 79 TRP A C 1
ATOM 619 O O . TRP A 1 79 ? 0.889 3.609 -7.896 1.00 83.50 79 TRP A O 1
A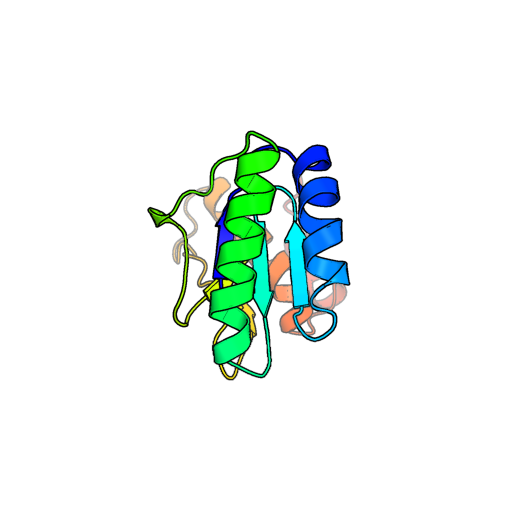TOM 629 N N . LYS A 1 80 ? 0.264 3.835 -10.041 1.00 85.69 80 LYS A N 1
ATOM 630 C CA . LYS A 1 80 ? -0.541 5.041 -9.908 1.00 85.69 80 LYS A CA 1
ATOM 631 C C . LYS A 1 80 ? -2.015 4.645 -9.858 1.00 85.69 80 LYS A C 1
ATOM 633 O O . LYS A 1 80 ? -2.582 4.181 -10.846 1.00 85.69 80 LYS A O 1
ATOM 638 N N . ILE A 1 81 ? -2.641 4.857 -8.714 1.00 86.56 81 ILE A N 1
ATOM 639 C CA . ILE A 1 81 ? -4.045 4.562 -8.459 1.00 86.56 81 ILE A CA 1
ATOM 640 C C . ILE A 1 81 ? -4.827 5.877 -8.475 1.00 86.56 81 ILE A C 1
ATOM 642 O O . ILE A 1 81 ? -4.465 6.856 -7.824 1.00 86.56 81 ILE A O 1
ATOM 646 N N . THR A 1 82 ? -5.916 5.908 -9.229 1.00 85.81 82 THR A N 1
ATOM 647 C CA . THR A 1 82 ? -6.902 6.992 -9.227 1.00 85.81 82 THR A CA 1
ATOM 648 C C . THR A 1 82 ? -8.250 6.446 -8.767 1.00 85.81 82 THR A C 1
ATOM 650 O O . THR A 1 82 ? -8.418 5.242 -8.592 1.00 85.81 82 THR A O 1
ATOM 653 N N . THR A 1 83 ? -9.248 7.312 -8.594 1.00 81.00 83 THR A N 1
ATOM 654 C CA . THR A 1 83 ? -10.613 6.885 -8.234 1.00 81.00 83 THR A CA 1
ATOM 655 C C . THR A 1 83 ? -11.271 5.984 -9.283 1.00 81.00 83 THR A C 1
ATOM 657 O O . THR A 1 83 ? -12.266 5.335 -8.978 1.00 81.00 83 THR A O 1
ATOM 660 N N . ARG A 1 84 ? -10.740 5.944 -10.515 1.00 80.44 84 ARG A N 1
ATOM 661 C CA . ARG A 1 84 ? -11.328 5.206 -11.645 1.00 80.44 84 ARG A CA 1
ATOM 662 C C . ARG A 1 84 ? -10.414 4.134 -12.230 1.00 80.44 84 ARG A C 1
ATOM 664 O O . ARG A 1 84 ? -10.915 3.169 -12.793 1.00 80.44 84 ARG A O 1
ATOM 671 N N . THR A 1 85 ? -9.096 4.308 -12.151 1.00 83.06 85 THR A N 1
ATOM 672 C CA . THR A 1 85 ? -8.128 3.446 -12.843 1.00 83.06 85 THR A CA 1
ATOM 673 C C . THR A 1 85 ? -6.907 3.149 -11.986 1.00 83.06 85 THR A C 1
ATOM 675 O O . THR A 1 85 ? -6.479 3.971 -11.176 1.00 83.06 85 THR A O 1
ATOM 678 N N . ILE A 1 86 ? -6.313 1.981 -12.220 1.00 82.69 86 ILE A N 1
ATOM 679 C CA . ILE A 1 86 ? -4.987 1.611 -11.726 1.00 82.69 86 ILE A CA 1
ATOM 680 C C . ILE A 1 86 ? -4.083 1.525 -12.951 1.00 82.69 86 ILE A C 1
ATOM 682 O O . ILE A 1 86 ? -4.390 0.807 -13.901 1.00 82.69 86 ILE A O 1
ATOM 686 N N . GLN A 1 87 ? -3.004 2.298 -12.957 1.00 81.25 87 GLN A N 1
ATOM 687 C CA . GLN A 1 87 ? -2.057 2.360 -14.064 1.00 81.25 87 GLN A CA 1
ATOM 688 C C . GLN A 1 87 ? -0.629 2.243 -13.543 1.00 81.25 87 GLN A C 1
ATOM 690 O O . GLN A 1 87 ? -0.337 2.716 -12.448 1.00 81.25 87 GLN A O 1
ATOM 695 N N . PRO A 1 88 ? 0.288 1.669 -14.328 1.00 79.38 88 PRO A N 1
ATOM 696 C CA . PRO A 1 88 ? 1.715 1.884 -14.170 1.00 79.38 88 PRO A CA 1
ATOM 697 C C . PRO A 1 88 ? 2.098 3.320 -13.795 1.00 79.38 88 PRO A C 1
ATOM 699 O O . PRO A 1 88 ? 1.641 4.272 -14.435 1.00 79.38 88 PRO A O 1
ATOM 702 N N . GLN A 1 89 ? 2.959 3.508 -12.791 1.00 79.00 89 GLN A N 1
ATOM 703 C CA . GLN A 1 89 ? 3.563 4.821 -12.578 1.00 79.00 89 GLN A CA 1
ATOM 704 C C . GLN A 1 89 ? 4.399 5.200 -13.808 1.00 79.00 89 GLN A C 1
ATOM 706 O O . GLN A 1 89 ? 5.074 4.358 -14.395 1.00 79.00 89 GLN A O 1
ATOM 711 N N . ALA A 1 90 ? 4.341 6.474 -14.212 1.00 69.06 90 ALA A N 1
ATOM 712 C CA . ALA A 1 90 ? 5.078 6.956 -15.373 1.00 69.06 90 ALA A CA 1
ATOM 713 C C . ALA A 1 90 ? 6.584 6.723 -15.181 1.00 69.06 90 ALA A C 1
ATOM 715 O O . ALA A 1 90 ? 7.223 7.345 -14.327 1.00 69.06 90 ALA A O 1
ATOM 716 N N . LEU A 1 91 ? 7.134 5.817 -15.983 1.00 65.56 91 LEU A N 1
ATOM 717 C CA . LEU A 1 91 ? 8.556 5.521 -16.018 1.00 65.56 91 LEU A CA 1
ATOM 718 C C . LEU A 1 91 ? 9.229 6.546 -16.929 1.00 65.56 91 LEU A C 1
ATOM 720 O O . LEU A 1 91 ? 8.834 6.724 -18.081 1.00 65.56 91 LEU A O 1
ATOM 724 N N . LYS A 1 92 ? 10.254 7.235 -16.419 1.00 62.19 92 LYS A N 1
ATOM 725 C CA . LYS A 1 92 ? 11.105 8.090 -17.252 1.00 62.19 92 LYS A CA 1
ATOM 726 C C . LYS A 1 92 ? 11.986 7.190 -18.117 1.00 62.19 92 LYS A C 1
ATOM 728 O O . LYS A 1 92 ? 13.071 6.794 -17.703 1.00 62.19 92 LYS A O 1
ATOM 733 N N . LEU A 1 93 ? 11.495 6.841 -19.301 1.00 61.91 93 LEU A N 1
ATOM 734 C CA . LEU A 1 93 ? 12.288 6.177 -20.328 1.00 61.91 93 LEU A CA 1
ATOM 735 C C . LEU A 1 93 ? 13.231 7.201 -20.957 1.00 61.91 93 LEU A C 1
ATOM 737 O O . LEU A 1 93 ? 12.802 8.263 -21.411 1.00 61.91 93 LEU A O 1
ATOM 741 N N . ALA A 1 94 ? 14.522 6.885 -20.989 1.00 61.88 94 ALA A N 1
ATOM 742 C CA . ALA A 1 94 ? 15.466 7.647 -21.788 1.00 61.88 94 ALA A CA 1
ATOM 743 C C . ALA A 1 94 ? 15.132 7.411 -23.266 1.00 61.88 94 ALA A C 1
ATOM 745 O O . ALA A 1 94 ? 15.365 6.325 -23.779 1.00 61.88 94 ALA A O 1
ATOM 746 N N . LEU A 1 95 ? 14.580 8.407 -23.960 1.00 65.81 95 LEU A N 1
ATOM 747 C CA . LEU A 1 95 ? 14.231 8.289 -25.385 1.00 65.81 95 LEU A CA 1
ATOM 748 C C . LEU A 1 95 ? 15.452 8.021 -26.285 1.00 65.81 95 LEU A C 1
ATOM 750 O O . LEU A 1 95 ? 15.297 7.571 -27.414 1.00 65.81 95 LEU A O 1
ATOM 754 N N . GLN A 1 96 ? 16.664 8.283 -25.784 1.00 72.19 96 GLN A N 1
ATOM 755 C CA . GLN A 1 96 ? 17.922 7.956 -26.448 1.00 72.19 96 GLN A CA 1
ATOM 756 C C . GLN A 1 96 ? 18.705 6.949 -25.604 1.00 72.19 96 GLN A C 1
ATOM 758 O O . GLN A 1 96 ? 19.163 7.277 -24.510 1.00 72.19 96 GLN A O 1
ATOM 763 N N . ILE A 1 97 ? 18.876 5.735 -26.127 1.00 75.88 97 ILE A N 1
ATOM 764 C CA . ILE A 1 97 ? 19.735 4.705 -25.537 1.00 75.88 97 ILE A CA 1
ATOM 765 C C . ILE A 1 97 ? 21.173 5.021 -25.955 1.00 75.88 97 ILE A C 1
ATOM 767 O O . ILE A 1 97 ? 21.514 4.875 -27.127 1.00 75.88 97 ILE A O 1
ATOM 771 N N . LYS A 1 98 ? 22.003 5.498 -25.021 1.00 81.75 98 LYS A N 1
ATOM 772 C CA . LYS A 1 98 ? 23.418 5.821 -25.293 1.00 81.75 98 LYS A CA 1
ATOM 773 C C . LYS A 1 98 ? 24.384 4.875 -24.592 1.00 81.75 98 LYS A C 1
ATOM 775 O O . LYS A 1 98 ? 25.510 4.712 -25.047 1.00 81.75 98 LYS A O 1
ATOM 780 N N . THR A 1 99 ? 23.954 4.256 -23.497 1.00 82.38 99 THR A N 1
ATOM 781 C CA . THR A 1 99 ? 24.783 3.365 -22.679 1.00 82.38 99 THR A CA 1
ATOM 782 C C . THR A 1 99 ? 24.140 1.990 -22.508 1.00 82.38 99 THR A C 1
ATOM 784 O O . THR A 1 99 ? 22.924 1.833 -22.642 1.00 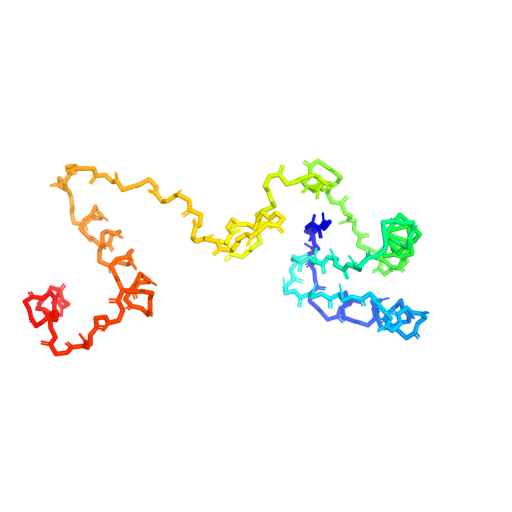82.38 99 THR A O 1
ATOM 787 N N . LEU A 1 100 ? 24.947 0.988 -22.141 1.00 82.31 100 LEU A N 1
ATOM 788 C CA . LEU A 1 100 ? 24.451 -0.345 -21.779 1.00 82.31 100 LEU A CA 1
ATOM 789 C C . LEU A 1 100 ? 23.432 -0.282 -20.624 1.00 82.31 100 LEU A C 1
ATOM 791 O O . LEU A 1 100 ? 22.442 -1.006 -20.633 1.00 82.31 100 LEU A O 1
ATOM 795 N N . ASN A 1 101 ? 23.625 0.638 -19.676 1.00 80.25 101 ASN A N 1
ATOM 796 C CA . ASN A 1 101 ? 22.690 0.886 -18.577 1.00 80.25 101 ASN A CA 1
ATOM 797 C C . ASN A 1 101 ? 21.328 1.404 -19.075 1.00 80.25 101 ASN A C 1
ATOM 799 O O . ASN A 1 101 ? 20.285 1.007 -18.558 1.00 80.25 101 ASN A O 1
ATOM 803 N N . ASP A 1 102 ? 21.313 2.265 -20.098 1.00 80.19 102 ASP A N 1
ATOM 804 C CA . ASP A 1 102 ? 20.061 2.748 -20.694 1.00 80.19 102 ASP A CA 1
ATOM 805 C C . ASP A 1 102 ? 19.308 1.610 -21.387 1.00 80.19 102 ASP A C 1
ATOM 807 O O . ASP A 1 102 ? 18.091 1.498 -21.231 1.00 80.19 102 ASP A O 1
ATOM 811 N N . LEU A 1 103 ? 20.031 0.723 -22.083 1.00 82.00 103 LEU A N 1
ATOM 812 C CA . LEU A 1 103 ? 19.449 -0.466 -22.705 1.00 82.00 103 LEU A CA 1
ATOM 813 C C . LEU A 1 103 ? 18.871 -1.412 -21.644 1.00 82.00 103 LEU A C 1
ATOM 815 O O . LEU A 1 103 ? 17.720 -1.823 -21.753 1.00 82.00 103 LEU A O 1
ATOM 819 N N . GLN A 1 104 ? 19.622 -1.705 -20.581 1.00 77.94 104 GLN A N 1
ATOM 820 C CA . GLN A 1 104 ? 19.162 -2.554 -19.476 1.00 77.94 104 GLN A CA 1
ATOM 821 C C . GLN A 1 104 ? 17.892 -2.002 -18.812 1.00 77.94 104 GLN A C 1
ATOM 823 O O . GLN A 1 104 ? 16.949 -2.757 -18.562 1.00 77.94 104 GLN A O 1
ATOM 828 N N . LYS A 1 105 ? 17.824 -0.682 -18.591 1.00 79.19 105 LYS A N 1
ATOM 829 C CA . LYS A 1 105 ? 16.613 -0.014 -18.088 1.00 79.19 105 LYS A CA 1
ATOM 830 C C . LYS A 1 105 ? 15.438 -0.183 -19.048 1.00 79.19 105 LYS A C 1
ATOM 832 O O . LYS A 1 1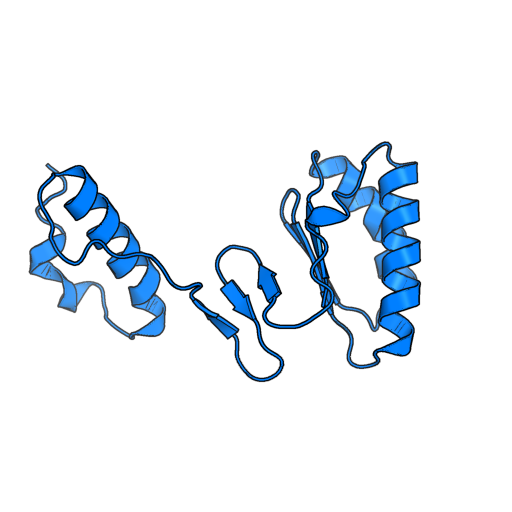05 ? 14.344 -0.524 -18.605 1.00 79.19 105 LYS A O 1
ATOM 837 N N . TRP A 1 106 ? 15.658 -0.012 -20.350 1.00 81.12 106 TRP A N 1
ATOM 838 C CA . TRP A 1 106 ? 14.632 -0.234 -21.373 1.00 81.12 106 TRP A CA 1
ATOM 839 C C . TRP A 1 106 ? 14.089 -1.664 -21.370 1.00 81.12 106 TRP A C 1
ATOM 841 O O . TRP A 1 106 ? 12.873 -1.860 -21.371 1.00 81.12 106 TRP A O 1
ATOM 851 N N . LEU A 1 107 ? 14.969 -2.665 -21.302 1.00 80.75 107 LEU A N 1
ATOM 852 C CA . LEU A 1 107 ? 14.565 -4.072 -21.271 1.00 80.75 107 LEU A CA 1
ATOM 853 C C . LEU A 1 107 ? 13.771 -4.423 -20.012 1.00 80.75 107 LEU A C 1
ATOM 855 O O . LEU A 1 107 ? 12.801 -5.178 -20.088 1.00 80.75 107 LEU A O 1
ATOM 859 N N . GLY A 1 108 ? 14.145 -3.853 -18.864 1.00 78.19 108 GLY A N 1
ATOM 860 C CA . GLY A 1 108 ? 13.386 -3.999 -17.622 1.00 78.19 108 GLY A CA 1
ATOM 861 C C . GLY A 1 108 ? 11.959 -3.466 -17.751 1.00 78.19 108 GLY A C 1
ATOM 862 O O . GLY A 1 108 ? 11.010 -4.135 -17.344 1.00 78.19 108 GLY A O 1
ATOM 863 N N . ILE A 1 109 ? 11.796 -2.306 -18.389 1.00 76.75 109 ILE A N 1
ATOM 864 C CA . ILE A 1 109 ? 10.488 -1.669 -18.578 1.00 76.75 109 ILE A CA 1
ATOM 865 C C . ILE A 1 109 ? 9.621 -2.454 -19.565 1.00 76.75 109 ILE A C 1
ATOM 867 O O . ILE A 1 109 ? 8.450 -2.690 -19.277 1.00 76.75 109 ILE A O 1
ATOM 871 N N . ILE A 1 110 ? 10.184 -2.921 -20.684 1.00 78.56 110 ILE A N 1
ATOM 872 C CA . ILE A 1 110 ? 9.462 -3.773 -21.645 1.00 78.56 110 ILE A CA 1
ATOM 873 C C . ILE A 1 110 ? 8.999 -5.067 -20.972 1.00 78.56 110 ILE A C 1
ATOM 875 O O . ILE A 1 110 ? 7.834 -5.437 -21.095 1.00 78.56 110 ILE A O 1
ATOM 879 N N . ASN A 1 111 ? 9.882 -5.733 -20.223 1.00 78.25 111 ASN A N 1
ATOM 880 C CA . ASN A 1 111 ? 9.526 -6.957 -19.506 1.00 78.25 111 ASN A CA 1
ATOM 881 C C . ASN A 1 111 ? 8.427 -6.721 -18.466 1.00 78.25 111 ASN A C 1
ATOM 883 O O . ASN A 1 111 ? 7.543 -7.561 -18.318 1.00 78.25 111 ASN A O 1
ATOM 887 N N . TRP A 1 112 ? 8.452 -5.580 -17.780 1.00 74.81 112 TRP A N 1
ATOM 888 C CA . TRP A 1 112 ? 7.424 -5.215 -16.810 1.00 74.81 112 TRP A CA 1
ATOM 889 C C . TRP A 1 112 ? 6.087 -4.827 -17.459 1.00 74.81 112 TRP A C 1
ATOM 891 O O . TRP A 1 112 ? 5.035 -5.141 -16.913 1.00 74.81 112 TRP A O 1
ATOM 901 N N . LEU A 1 113 ? 6.105 -4.198 -18.640 1.00 73.06 113 LEU A N 1
ATOM 902 C CA . LEU A 1 113 ? 4.893 -3.847 -19.391 1.00 73.06 113 LEU A CA 1
ATOM 903 C C . LEU A 1 113 ? 4.253 -5.038 -20.110 1.00 73.06 113 LEU A C 1
ATOM 905 O O . LEU A 1 113 ? 3.069 -5.001 -20.447 1.00 73.06 113 LEU A O 1
ATOM 909 N N . LYS A 1 114 ? 5.027 -6.099 -20.334 1.00 74.25 114 LYS A N 1
ATOM 910 C CA . LYS A 1 114 ? 4.634 -7.291 -21.086 1.00 74.25 114 LYS A CA 1
ATOM 911 C C . LYS A 1 114 ? 3.277 -7.892 -20.672 1.00 74.25 114 LYS A C 1
ATOM 913 O O . LYS A 1 114 ? 2.477 -8.147 -21.571 1.00 74.25 114 LYS A O 1
ATOM 918 N N . PRO A 1 115 ? 2.946 -8.047 -19.370 1.00 68.94 115 PRO A N 1
ATOM 919 C CA . PRO A 1 115 ? 1.651 -8.585 -18.947 1.00 68.94 115 PRO A CA 1
ATOM 920 C C . PRO A 1 115 ? 0.462 -7.675 -19.296 1.00 68.94 115 PRO A C 1
ATOM 922 O O . PRO A 1 115 ? -0.649 -8.167 -19.453 1.00 68.94 115 PRO A O 1
ATOM 925 N N . PHE A 1 116 ? 0.681 -6.363 -19.438 1.00 68.19 116 PHE A N 1
ATOM 926 C CA . PHE A 1 116 ? -0.373 -5.384 -19.749 1.00 68.19 116 PHE A CA 1
ATOM 927 C C . PHE A 1 116 ? -0.617 -5.225 -21.245 1.00 68.19 116 PHE A C 1
ATOM 929 O O . PHE A 1 116 ? -1.709 -4.839 -21.649 1.00 68.19 116 PHE A O 1
ATOM 936 N N . LEU A 1 117 ? 0.396 -5.518 -22.061 1.00 68.12 117 LEU A N 1
ATOM 937 C CA . LEU A 1 117 ? 0.318 -5.428 -23.518 1.00 68.12 117 LEU A CA 1
ATOM 938 C C . LEU A 1 117 ? -0.152 -6.738 -24.171 1.00 68.12 117 LEU A C 1
ATOM 940 O O . LEU A 1 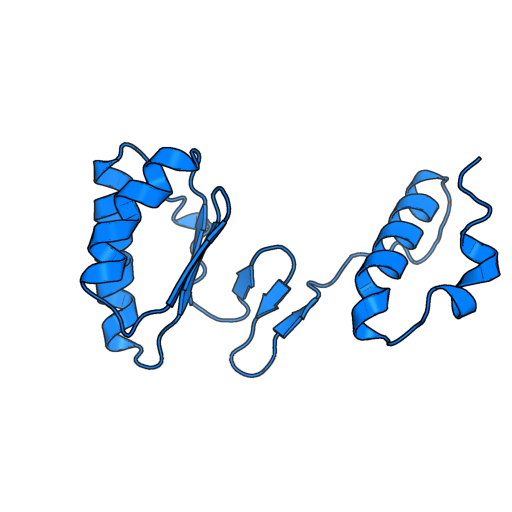117 ? -0.337 -6.770 -25.383 1.00 68.12 117 LEU A O 1
ATOM 944 N N . GLY A 1 118 ? -0.322 -7.818 -23.397 1.00 63.81 118 GLY A N 1
ATOM 945 C CA . GLY A 1 118 ? -0.691 -9.137 -23.926 1.00 63.81 118 GLY A CA 1
ATOM 946 C C . GLY A 1 118 ? 0.380 -9.762 -24.829 1.00 63.81 118 GLY A C 1
ATOM 947 O O . GLY A 1 118 ? 0.088 -10.701 -25.561 1.00 63.81 118 GLY A O 1
ATOM 948 N N . ILE A 1 119 ? 1.612 -9.241 -24.790 1.00 61.69 119 ILE A N 1
ATOM 949 C CA . ILE A 1 119 ? 2.719 -9.678 -25.646 1.00 61.69 119 ILE A CA 1
ATOM 950 C C . ILE A 1 119 ? 3.290 -10.970 -25.068 1.00 61.69 119 ILE A C 1
ATOM 952 O O . ILE A 1 119 ? 3.767 -11.004 -23.928 1.00 61.69 119 ILE A O 1
ATOM 956 N N . THR A 1 120 ? 3.271 -12.047 -25.848 1.00 55.22 120 THR A N 1
ATOM 957 C CA . THR A 1 120 ? 3.815 -13.328 -25.395 1.00 55.22 120 THR A CA 1
ATOM 958 C C . THR A 1 120 ? 5.338 -13.339 -25.501 1.00 55.22 120 THR A C 1
ATOM 960 O O . THR A 1 120 ? 5.967 -12.527 -26.179 1.00 55.22 120 THR A O 1
ATOM 963 N N . THR A 1 121 ? 5.997 -14.253 -24.788 1.00 55.94 121 THR A N 1
ATOM 964 C CA . THR A 1 121 ? 7.465 -14.366 -24.840 1.00 55.94 121 THR A CA 1
ATOM 965 C C . THR A 1 121 ? 7.998 -14.744 -26.217 1.00 55.94 121 THR A C 1
ATOM 967 O O . THR A 1 121 ? 9.154 -14.447 -26.499 1.00 55.94 121 THR A O 1
ATOM 970 N N . GLN A 1 122 ? 7.148 -15.293 -27.082 1.00 55.09 122 GLN A N 1
ATOM 971 C CA . GLN A 1 122 ? 7.482 -15.638 -28.459 1.00 55.09 122 GLN A CA 1
ATOM 972 C C . GLN A 1 122 ? 7.604 -14.404 -29.372 1.00 55.09 122 GLN A C 1
ATOM 974 O O . GLN A 1 122 ? 8.434 -14.413 -30.276 1.00 55.09 122 GLN A O 1
ATOM 979 N N . ASP A 1 123 ? 6.897 -13.307 -29.078 1.00 55.75 123 ASP A N 1
ATOM 980 C CA . ASP A 1 123 ? 6.912 -12.086 -29.903 1.00 55.75 123 ASP A CA 1
ATOM 981 C C . ASP A 1 123 ? 8.156 -11.199 -29.669 1.00 55.75 123 ASP A C 1
ATOM 983 O O . ASP A 1 123 ? 8.500 -10.356 -30.494 1.00 55.75 123 ASP A O 1
ATOM 987 N N . LEU A 1 124 ? 8.867 -11.388 -28.546 1.00 55.53 124 LEU A N 1
ATOM 988 C CA . LEU A 1 124 ? 10.060 -10.609 -28.157 1.00 55.53 124 LEU A CA 1
ATOM 989 C C . LEU A 1 124 ? 11.393 -11.312 -28.482 1.00 55.53 124 LEU A C 1
ATOM 991 O O . LEU A 1 124 ? 12.436 -10.954 -27.926 1.00 55.53 124 LEU A O 1
ATOM 995 N N . HIS A 1 125 ? 11.384 -12.271 -29.411 1.00 50.75 125 HIS A N 1
ATOM 996 C CA . HIS A 1 125 ? 12.544 -13.082 -29.803 1.00 50.75 125 HIS A CA 1
ATOM 997 C C . HIS A 1 125 ? 13.860 -12.314 -30.114 1.00 50.75 125 HIS A C 1
ATOM 999 O O . HIS A 1 125 ? 14.926 -12.873 -29.848 1.00 50.75 125 HIS A O 1
ATOM 1005 N N . PRO A 1 126 ? 13.882 -11.054 -30.610 1.00 51.28 126 PRO A N 1
ATOM 1006 C CA . PRO A 1 126 ? 15.157 -10.370 -30.851 1.00 51.28 126 PRO A CA 1
ATOM 1007 C C . PRO A 1 126 ? 15.831 -9.798 -29.590 1.00 51.28 126 PRO A C 1
ATOM 1009 O O . PRO A 1 126 ? 16.989 -9.396 -29.648 1.00 51.28 126 PRO A O 1
ATOM 1012 N N . VAL A 1 127 ? 15.146 -9.748 -28.443 1.00 50.69 127 VAL A N 1
ATOM 1013 C CA . VAL A 1 127 ? 15.615 -9.015 -27.249 1.00 50.69 127 VAL A CA 1
ATOM 1014 C C . VAL A 1 127 ? 16.312 -9.913 -26.219 1.00 50.69 127 VAL A C 1
ATOM 1016 O O . VAL A 1 127 ? 17.127 -9.450 -25.421 1.00 50.69 127 VAL A O 1
ATOM 1019 N N . SER A 1 128 ? 16.048 -11.219 -26.248 1.00 47.28 128 SER A N 1
ATOM 1020 C CA . SER A 1 128 ? 16.662 -12.203 -25.344 1.00 47.28 128 SER A CA 1
ATOM 1021 C C . SER A 1 128 ? 18.158 -12.444 -25.590 1.00 47.28 128 SER A C 1
ATOM 1023 O O . SER A 1 128 ? 18.801 -13.089 -24.768 1.00 47.28 128 SER A O 1
ATOM 1025 N N . ILE A 1 129 ? 18.721 -11.913 -26.680 1.00 49.88 129 ILE A N 1
ATOM 1026 C CA . ILE A 1 129 ? 20.108 -12.163 -27.108 1.00 49.88 129 ILE A CA 1
ATOM 1027 C C . ILE A 1 129 ? 21.122 -11.286 -26.343 1.00 49.88 129 ILE A C 1
ATOM 1029 O O . ILE A 1 129 ? 22.303 -11.605 -26.305 1.00 49.88 129 ILE A O 1
ATOM 1033 N N . VAL A 1 130 ? 20.688 -10.224 -25.650 1.00 49.22 130 VAL A N 1
ATOM 1034 C CA . VAL A 1 130 ? 21.600 -9.292 -24.941 1.00 49.22 130 VAL A CA 1
ATOM 1035 C C . VAL A 1 130 ? 21.906 -9.724 -23.495 1.00 49.22 130 VAL A C 1
ATOM 1037 O O . VAL A 1 130 ? 22.448 -8.958 -22.704 1.00 49.22 130 VAL A O 1
ATOM 1040 N N . LYS A 1 131 ? 21.563 -10.960 -23.112 1.00 41.81 131 LYS A N 1
ATOM 1041 C CA . LYS A 1 131 ? 22.098 -11.587 -21.894 1.00 41.81 131 LYS A CA 1
ATOM 1042 C C . LYS A 1 131 ? 23.356 -12.385 -22.250 1.00 41.81 131 LYS A C 1
ATOM 1044 O O . LYS A 1 131 ? 23.321 -13.612 -22.248 1.00 41.81 131 LYS A O 1
ATOM 1049 N N . GLY A 1 132 ? 24.422 -11.668 -22.597 1.00 39.59 132 GLY A N 1
ATOM 1050 C CA . GLY A 1 132 ? 25.784 -12.179 -22.755 1.00 39.59 132 GLY A CA 1
ATOM 1051 C C . GLY A 1 132 ? 26.727 -11.360 -21.898 1.00 39.59 132 GLY A C 1
ATOM 1052 O O . GLY A 1 132 ? 26.633 -10.116 -21.998 1.00 39.59 132 GLY A O 1
#